Protein AF-A0A0Q2UUQ4-F1 (afdb_monomer_lite)

Secondary structure (DSSP, 8-state):
------------TTS---HHHHHHTT--HHHHHHHHHHHHHHHHHHHHHHH-EEEEEETTEEEEEE--TT------HHHHHHHHHHHHHHHHHH-EE-HHHHHHHHT--HHHHHHHHHHHHHTTSBPPP-TTS-EEBS--------

Radius of gyration: 24.23 Å; chains: 1; bounding box: 50×45×71 Å

Foldseek 3Di:
DDDDDPDPDPDPPPDDCPPVNCVVVVHDLVCVQVVCCVVCVVVQVVCCQPPVWHWDGDRVDIDIDNPPVPPPPVPPVVVLVVLLVVLLVCCQVVQFLDLVVSCVVVVDDSVSSVVSSVVCVVVVQWDDQDPVRGITGPDHPDPPDD

Sequence (146 aa):
MKIVALTSGRADTDGALDEQKLNALGVNALNLVGSLTAALGPVAVLLKDQHGLGVMVNAGEASIVGFSADEVTEEPQEDREALYQRAVGLLVTTGKASTSHLQNKLMIRYNLAARLIERAEDDGIVSRPNGVGRRDVILRSQPVKS

Structure (mmCIF, N/CA/C/O backbone):
data_AF-A0A0Q2UUQ4-F1
#
_entry.id   AF-A0A0Q2UUQ4-F1
#
loop_
_atom_site.group_PDB
_atom_site.id
_atom_site.type_symbol
_atom_site.label_atom_id
_atom_site.label_alt_id
_atom_site.label_comp_id
_atom_site.label_asym_id
_atom_site.label_entity_id
_atom_site.label_seq_id
_atom_site.pdbx_PDB_ins_code
_atom_site.Cartn_x
_atom_site.Cartn_y
_atom_site.Cartn_z
_atom_site.occupancy
_atom_site.B_iso_or_equiv
_atom_site.auth_seq_id
_atom_site.auth_comp_id
_atom_site.auth_asym_id
_atom_site.auth_atom_id
_atom_site.pdbx_PDB_model_num
ATOM 1 N N . MET A 1 1 ? 22.372 25.782 -10.335 1.00 33.72 1 MET A N 1
ATOM 2 C CA . MET A 1 1 ? 21.950 24.442 -10.795 1.00 33.72 1 MET A CA 1
ATOM 3 C C . MET A 1 1 ? 21.184 24.645 -12.097 1.00 33.72 1 MET A C 1
ATOM 5 O O . MET A 1 1 ? 20.131 25.265 -12.065 1.00 33.72 1 MET A O 1
ATOM 9 N N . LYS A 1 2 ? 21.773 24.306 -13.253 1.00 22.05 2 LYS A N 1
ATOM 10 C CA . LYS A 1 2 ? 21.115 24.484 -14.560 1.00 22.05 2 LYS A CA 1
ATOM 11 C C . LYS A 1 2 ? 20.087 23.364 -14.718 1.00 22.05 2 LYS A C 1
ATOM 13 O O . LYS A 1 2 ? 20.473 22.214 -14.886 1.00 22.05 2 LYS A O 1
ATOM 18 N N . ILE A 1 3 ? 18.804 23.697 -14.623 1.00 23.03 3 ILE A N 1
ATOM 19 C CA . ILE A 1 3 ? 17.724 22.794 -15.025 1.00 23.03 3 ILE A CA 1
ATOM 20 C C . ILE A 1 3 ? 17.636 22.908 -16.547 1.00 23.03 3 ILE A C 1
ATOM 22 O O . ILE A 1 3 ? 17.263 23.956 -17.069 1.00 23.03 3 ILE A O 1
ATOM 26 N N . VAL A 1 4 ? 18.056 21.864 -17.259 1.00 26.22 4 VAL A N 1
ATOM 27 C CA . VAL A 1 4 ? 17.826 21.748 -18.702 1.00 26.22 4 VAL A CA 1
ATOM 28 C C . VAL A 1 4 ? 16.425 21.172 -18.866 1.00 26.22 4 VAL A C 1
ATOM 30 O O . VAL A 1 4 ? 16.196 20.001 -18.576 1.00 26.22 4 VAL A O 1
ATOM 33 N N . ALA A 1 5 ? 15.474 22.012 -19.262 1.00 26.12 5 ALA A N 1
ATOM 34 C CA . ALA A 1 5 ? 14.136 21.564 -19.613 1.00 26.12 5 ALA A CA 1
ATOM 35 C C . ALA A 1 5 ? 14.182 20.892 -20.994 1.00 26.12 5 ALA A C 1
ATOM 37 O O . ALA A 1 5 ? 14.408 21.560 -22.001 1.00 26.12 5 ALA A O 1
ATOM 38 N N . LEU A 1 6 ? 13.960 19.577 -21.049 1.00 32.69 6 LEU A N 1
ATOM 39 C CA . LEU A 1 6 ? 13.610 18.877 -22.287 1.00 32.69 6 LEU A CA 1
ATOM 40 C C . LEU A 1 6 ? 12.117 19.119 -22.531 1.00 32.69 6 LEU A C 1
ATOM 42 O O . LEU A 1 6 ? 11.269 18.327 -22.133 1.00 32.69 6 LEU A O 1
ATOM 46 N N . THR A 1 7 ? 11.785 20.282 -23.087 1.00 36.31 7 THR A N 1
ATOM 47 C CA . THR A 1 7 ? 10.420 20.571 -23.530 1.00 36.31 7 THR A CA 1
ATOM 48 C C . THR A 1 7 ? 10.207 19.918 -24.892 1.00 36.31 7 THR A C 1
ATOM 50 O O . THR A 1 7 ? 10.996 20.137 -25.811 1.00 36.31 7 THR A O 1
AT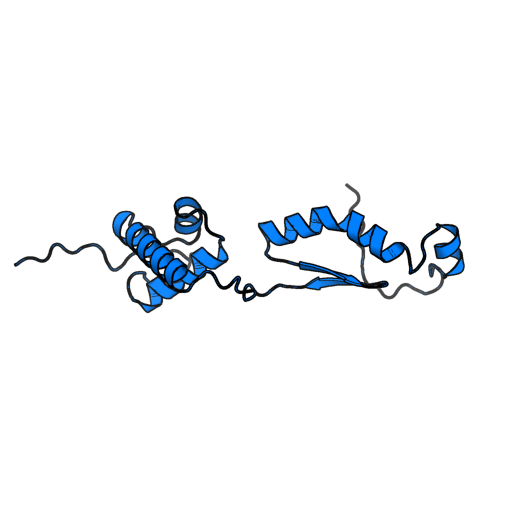OM 53 N N . SER A 1 8 ? 9.137 19.132 -25.050 1.00 38.84 8 SER A N 1
ATOM 54 C CA . SER A 1 8 ? 8.586 18.771 -26.361 1.00 38.84 8 SER A CA 1
ATOM 55 C C . SER A 1 8 ? 7.918 20.011 -26.976 1.00 38.84 8 SER A C 1
ATOM 57 O O . SER A 1 8 ? 6.711 20.056 -27.206 1.00 38.84 8 SER A O 1
ATOM 59 N N . GLY A 1 9 ? 8.694 21.078 -27.142 1.00 31.86 9 GLY A N 1
ATOM 60 C CA . GLY A 1 9 ? 8.300 22.271 -27.863 1.00 31.86 9 GLY A CA 1
ATOM 61 C C . GLY A 1 9 ? 8.623 22.046 -29.328 1.00 31.86 9 GLY A C 1
ATOM 62 O O . GLY A 1 9 ? 9.743 21.660 -29.653 1.00 31.86 9 GLY A O 1
ATOM 63 N N . ARG A 1 10 ? 7.638 22.266 -30.199 1.00 44.03 10 ARG A N 1
ATOM 64 C CA . ARG A 1 10 ? 7.802 22.392 -31.649 1.00 44.03 10 ARG A CA 1
ATOM 65 C C . ARG A 1 10 ? 8.960 23.364 -31.907 1.00 44.03 10 ARG A C 1
ATOM 67 O O . ARG A 1 10 ? 8.778 24.569 -31.787 1.00 44.03 10 ARG A O 1
ATOM 74 N N . ALA A 1 11 ? 10.155 22.826 -32.135 1.00 43.62 11 ALA A N 1
ATOM 75 C CA . ALA A 1 11 ? 11.339 23.618 -32.400 1.00 43.62 11 ALA A CA 1
ATOM 76 C C . ALA A 1 11 ? 11.176 24.238 -33.785 1.00 43.62 11 ALA A C 1
ATOM 78 O O . ALA A 1 11 ? 10.900 23.523 -34.751 1.00 43.62 11 ALA A O 1
ATOM 79 N N . ASP A 1 12 ? 11.332 25.555 -33.866 1.00 44.69 12 ASP A N 1
ATOM 80 C CA . ASP A 1 12 ? 11.589 26.245 -35.121 1.00 44.69 12 ASP A CA 1
ATOM 81 C C . ASP A 1 12 ? 12.717 25.501 -35.861 1.00 44.69 12 ASP A C 1
ATOM 83 O O . ASP A 1 12 ? 13.807 25.269 -35.329 1.00 44.69 12 ASP A O 1
ATOM 87 N N . THR A 1 13 ? 12.407 25.015 -37.060 1.00 45.62 13 THR A N 1
ATOM 88 C CA . THR A 1 13 ? 13.145 23.972 -37.787 1.00 45.62 13 THR A CA 1
ATOM 89 C C . THR A 1 13 ? 14.409 24.469 -38.495 1.00 45.62 13 THR A C 1
ATOM 91 O O . THR A 1 13 ? 14.696 24.014 -39.593 1.00 45.62 13 THR A O 1
ATOM 94 N N . ASP A 1 14 ? 15.189 25.361 -37.885 1.00 45.91 14 ASP A N 1
ATOM 95 C CA . ASP A 1 14 ? 16.493 25.784 -38.439 1.00 45.91 14 ASP A CA 1
ATOM 96 C C . ASP A 1 14 ? 17.690 25.101 -37.753 1.00 45.91 14 ASP A C 1
ATOM 98 O O . ASP A 1 14 ? 18.827 25.182 -38.214 1.00 45.91 14 ASP A O 1
ATOM 102 N N . GLY A 1 15 ? 17.440 24.370 -36.663 1.00 49.38 15 GLY A N 1
ATOM 103 C CA . GLY A 1 15 ? 18.456 23.659 -35.882 1.00 49.38 15 GLY A CA 1
ATOM 104 C C . GLY A 1 15 ? 18.203 22.161 -35.743 1.00 49.38 15 GLY A C 1
ATOM 105 O O . GLY A 1 15 ? 18.665 21.569 -34.769 1.00 49.38 15 GLY A O 1
ATOM 106 N N . ALA A 1 16 ? 17.443 21.549 -36.657 1.00 53.44 16 ALA A N 1
ATOM 107 C CA . ALA A 1 16 ? 17.187 20.116 -36.609 1.00 53.44 16 ALA A CA 1
ATOM 108 C C . ALA A 1 16 ? 18.521 19.343 -36.587 1.00 53.44 16 ALA A C 1
ATOM 110 O O . ALA A 1 16 ? 19.456 19.611 -37.354 1.00 53.44 16 ALA A O 1
ATOM 111 N N . LEU A 1 17 ? 18.637 18.409 -35.643 1.00 60.97 17 LEU A N 1
ATOM 112 C CA . LEU A 1 17 ? 19.684 17.396 -35.651 1.00 60.97 17 LEU A CA 1
ATOM 113 C C . LEU A 1 17 ? 19.383 16.464 -36.825 1.00 60.97 17 LEU A C 1
ATOM 115 O O . LEU A 1 17 ? 18.705 15.454 -36.669 1.00 60.97 17 LEU A O 1
ATOM 119 N N . ASP A 1 18 ? 19.834 16.856 -38.013 1.00 67.94 18 ASP A N 1
ATOM 120 C CA . ASP A 1 18 ? 19.689 16.042 -39.214 1.00 67.94 18 ASP A CA 1
ATOM 121 C C . ASP A 1 18 ? 20.447 14.721 -39.031 1.00 67.94 18 ASP A C 1
ATOM 123 O O . ASP A 1 18 ? 21.470 14.669 -38.337 1.00 67.94 18 ASP A O 1
ATOM 127 N N . GLU A 1 19 ? 19.991 13.655 -39.690 1.00 64.19 19 GLU A N 1
ATOM 128 C CA . GLU A 1 19 ? 20.588 12.315 -39.583 1.00 64.19 19 GLU A CA 1
ATOM 129 C C . GLU A 1 19 ? 22.105 12.316 -39.820 1.00 64.19 19 GLU A C 1
ATOM 131 O O . GLU A 1 19 ? 22.840 11.566 -39.185 1.00 64.19 19 GLU A O 1
ATOM 136 N N . GLN A 1 20 ? 22.607 13.209 -40.678 1.00 66.31 20 GLN A N 1
ATOM 137 C CA . GLN A 1 20 ? 24.042 13.375 -40.922 1.00 66.31 20 GLN A CA 1
ATOM 138 C C . GLN A 1 20 ? 24.810 13.882 -39.691 1.00 66.31 20 GLN A C 1
ATOM 140 O O . GLN A 1 20 ? 25.913 13.406 -39.422 1.00 66.31 20 GLN A O 1
ATOM 145 N N . LYS A 1 21 ? 24.234 14.811 -38.918 1.00 68.62 21 LYS A N 1
ATOM 146 C CA . LYS A 1 21 ? 24.837 15.337 -37.681 1.00 68.62 21 LYS A CA 1
ATOM 147 C C . LYS A 1 21 ? 24.794 14.291 -36.566 1.00 68.62 21 LYS A C 1
ATOM 149 O O . LYS A 1 21 ? 25.759 14.156 -35.820 1.00 68.62 21 LYS A O 1
ATOM 154 N N . LEU A 1 22 ? 23.706 13.524 -36.487 1.00 66.31 22 LEU A N 1
ATOM 155 C CA . LEU A 1 22 ? 23.563 12.415 -35.537 1.00 66.31 22 LEU A CA 1
ATOM 156 C C . LEU A 1 22 ? 24.569 11.296 -35.832 1.00 66.31 22 LEU A C 1
ATOM 158 O O . LEU A 1 22 ? 25.308 10.880 -34.939 1.00 66.31 22 LEU A O 1
ATOM 162 N N . ASN A 1 23 ? 24.702 10.912 -37.103 1.00 68.31 23 ASN A N 1
ATOM 163 C CA . ASN A 1 23 ? 25.688 9.928 -37.541 1.00 68.31 23 ASN A CA 1
ATOM 164 C C . ASN A 1 23 ? 27.132 10.394 -37.282 1.00 68.31 23 ASN A C 1
ATOM 166 O O . ASN A 1 23 ? 27.968 9.581 -36.895 1.00 68.31 23 ASN A O 1
ATOM 170 N N . ALA A 1 24 ? 27.428 11.693 -37.427 1.00 72.69 24 ALA A N 1
ATOM 171 C CA . ALA A 1 24 ? 28.743 12.261 -37.109 1.00 72.69 24 ALA A CA 1
ATOM 172 C C . ALA A 1 24 ? 29.079 12.218 -35.605 1.00 72.69 24 ALA A C 1
ATOM 174 O O . ALA A 1 24 ? 30.245 12.087 -35.239 1.00 72.69 24 ALA A O 1
ATOM 175 N N . LEU A 1 25 ? 28.068 12.273 -34.734 1.00 70.12 25 LEU A N 1
ATOM 176 C CA . LEU A 1 25 ? 28.210 12.059 -33.288 1.00 70.12 25 LEU A CA 1
ATOM 177 C C . LEU A 1 25 ? 28.272 10.569 -32.916 1.00 70.12 25 LEU A C 1
ATOM 179 O O . LEU A 1 25 ? 28.317 10.226 -31.735 1.00 70.12 25 LEU A O 1
ATOM 183 N N . GLY A 1 26 ? 28.255 9.678 -33.912 1.00 70.81 26 GLY A N 1
ATOM 184 C CA . GLY A 1 26 ? 28.194 8.240 -33.709 1.00 70.81 26 GLY A CA 1
ATOM 185 C C . GLY A 1 26 ? 26.866 7.786 -33.116 1.00 70.81 26 GLY A C 1
ATOM 186 O O . GLY A 1 26 ? 26.815 6.693 -32.573 1.00 70.81 26 GLY A O 1
ATOM 187 N N . VAL A 1 27 ? 25.808 8.595 -33.193 1.00 70.19 27 VAL A N 1
ATOM 188 C CA . VAL A 1 27 ? 24.468 8.257 -32.709 1.00 70.19 27 VAL A CA 1
ATOM 189 C C . VAL A 1 27 ? 23.631 7.822 -33.904 1.00 70.19 27 VAL A C 1
ATOM 191 O O . VAL A 1 27 ? 23.316 8.622 -34.779 1.00 70.19 27 VAL A O 1
ATOM 194 N N . ASN A 1 28 ? 23.263 6.548 -33.946 1.00 71.38 28 ASN A N 1
ATOM 195 C CA . ASN A 1 28 ? 22.401 5.983 -34.975 1.00 71.38 28 ASN A CA 1
ATOM 196 C C . ASN A 1 28 ? 21.256 5.193 -34.333 1.00 71.38 28 ASN A C 1
ATOM 198 O O . ASN A 1 28 ? 21.294 4.857 -33.149 1.00 71.38 28 ASN A O 1
ATOM 202 N N . ALA A 1 29 ? 20.224 4.874 -35.1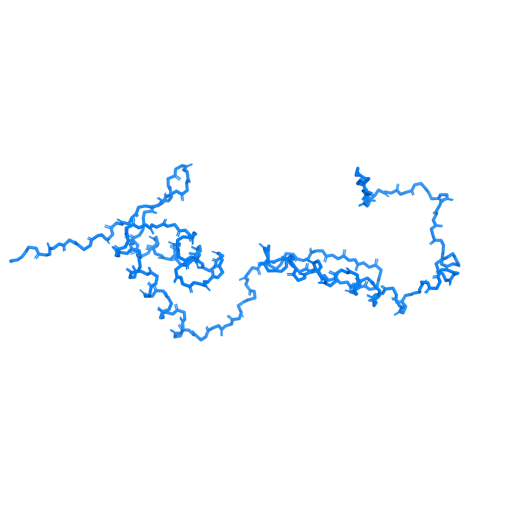14 1.00 62.50 29 ALA A N 1
ATOM 203 C CA . ALA A 1 29 ? 19.068 4.132 -34.609 1.00 62.50 29 ALA A CA 1
ATOM 204 C C . ALA A 1 29 ? 19.454 2.794 -33.938 1.00 62.50 29 ALA A C 1
ATOM 206 O O . ALA A 1 29 ? 18.780 2.370 -33.001 1.00 62.50 29 ALA A O 1
ATOM 207 N N . LEU A 1 30 ? 20.563 2.166 -34.363 1.00 65.62 30 LEU A N 1
ATOM 208 C CA . LEU A 1 30 ? 21.070 0.917 -33.787 1.00 65.62 30 LEU A CA 1
ATOM 209 C C . LEU A 1 30 ? 21.620 1.074 -32.361 1.00 65.62 30 LEU A C 1
ATOM 211 O O . LEU A 1 30 ? 21.451 0.166 -31.551 1.00 65.62 30 LEU A O 1
ATOM 215 N N . ASN A 1 31 ? 22.295 2.180 -32.039 1.00 73.19 31 ASN A N 1
ATOM 216 C CA . ASN A 1 31 ? 22.976 2.348 -30.749 1.00 73.19 31 ASN A CA 1
ATOM 217 C C . ASN A 1 31 ? 22.300 3.354 -29.806 1.00 73.19 31 ASN A C 1
ATOM 219 O O . ASN A 1 31 ? 22.576 3.352 -28.602 1.00 73.19 31 ASN A O 1
ATOM 223 N N . LEU A 1 32 ? 21.382 4.170 -30.326 1.00 72.31 32 LEU A N 1
ATOM 224 C CA . LEU A 1 32 ? 20.645 5.169 -29.564 1.00 72.31 32 LEU A CA 1
ATOM 225 C C . LEU A 1 32 ? 19.770 4.514 -28.491 1.00 72.31 32 LEU A C 1
ATOM 227 O O . LEU A 1 32 ? 19.810 4.930 -27.335 1.00 72.31 32 LEU A O 1
ATOM 231 N N . VAL A 1 33 ? 19.052 3.439 -28.838 1.00 68.50 33 VAL A N 1
ATOM 232 C CA . VAL A 1 33 ? 18.209 2.689 -27.889 1.00 68.50 33 VAL A CA 1
ATOM 233 C C . VAL A 1 33 ? 19.044 2.109 -26.751 1.00 68.50 33 VAL A C 1
ATOM 235 O O . VAL A 1 33 ? 18.682 2.263 -25.587 1.00 68.50 33 VAL A O 1
ATOM 238 N N . GLY A 1 34 ? 20.191 1.498 -27.064 1.00 71.88 34 GLY A N 1
ATOM 239 C CA . GLY A 1 34 ? 21.096 0.947 -26.053 1.00 71.88 34 GLY A CA 1
ATOM 240 C C . GLY A 1 34 ? 21.658 2.024 -25.124 1.00 71.88 34 GLY A C 1
ATOM 241 O O . GLY A 1 34 ? 21.674 1.847 -23.908 1.00 71.88 34 GLY A O 1
ATOM 242 N N . SER A 1 35 ? 22.042 3.171 -25.686 1.00 77.56 35 SER A N 1
ATOM 243 C CA . SER A 1 35 ? 22.606 4.298 -24.935 1.00 77.56 35 SER A CA 1
ATOM 244 C C . SER A 1 35 ? 21.571 4.953 -24.016 1.00 77.56 35 SER A C 1
ATOM 246 O O . SER A 1 35 ? 21.854 5.204 -22.846 1.00 77.56 35 SER A O 1
ATOM 248 N N . LEU A 1 36 ? 20.348 5.170 -24.511 1.00 74.00 36 LEU A N 1
ATOM 249 C CA . LEU A 1 36 ? 19.220 5.667 -23.717 1.00 74.00 36 LEU A CA 1
ATOM 250 C C . LEU A 1 36 ? 18.822 4.678 -22.622 1.00 74.00 36 LEU A C 1
ATOM 252 O O . LEU A 1 36 ? 18.624 5.086 -21.483 1.00 74.00 36 LEU A O 1
ATOM 256 N N . THR A 1 37 ? 18.754 3.384 -22.938 1.00 73.69 37 THR A N 1
ATOM 257 C CA . THR A 1 37 ? 18.429 2.336 -21.958 1.00 73.69 37 THR A CA 1
ATOM 258 C C . THR A 1 37 ? 19.480 2.278 -20.849 1.00 73.69 37 THR A C 1
ATOM 260 O O . THR A 1 37 ? 19.128 2.226 -19.674 1.00 73.69 37 THR A O 1
ATOM 263 N N . ALA A 1 38 ? 20.768 2.356 -21.194 1.00 77.94 38 ALA A N 1
ATOM 264 C CA . ALA A 1 38 ? 21.854 2.375 -20.216 1.00 77.94 38 ALA A CA 1
ATOM 265 C C . ALA A 1 38 ? 21.840 3.645 -19.346 1.00 77.94 38 ALA A C 1
ATOM 267 O O . ALA A 1 38 ? 22.040 3.561 -18.135 1.00 77.94 38 ALA A O 1
ATOM 268 N N . ALA A 1 39 ? 21.567 4.811 -19.940 1.00 80.25 39 ALA A N 1
ATOM 269 C CA . ALA A 1 39 ? 21.511 6.083 -19.221 1.00 80.25 39 ALA A CA 1
ATOM 270 C C . ALA A 1 39 ? 20.282 6.193 -18.301 1.00 80.25 39 ALA A C 1
ATOM 272 O O . ALA A 1 39 ? 20.380 6.712 -17.190 1.00 80.25 39 ALA A O 1
ATOM 273 N N . LEU A 1 40 ? 19.127 5.700 -18.755 1.00 79.25 40 LEU A N 1
ATOM 274 C CA . LEU A 1 40 ? 17.866 5.771 -18.017 1.00 79.25 40 LEU A CA 1
ATOM 275 C C . LEU A 1 40 ? 17.663 4.593 -17.062 1.00 79.25 40 LEU A C 1
ATOM 277 O O . LEU A 1 40 ? 16.854 4.717 -16.150 1.00 79.25 40 LEU A O 1
ATOM 281 N N . GLY A 1 41 ? 18.395 3.487 -17.209 1.00 77.38 41 GLY A N 1
ATOM 282 C CA . GLY A 1 41 ? 18.260 2.285 -16.378 1.00 77.38 41 GLY A CA 1
ATOM 283 C C . GLY A 1 41 ? 18.263 2.554 -14.865 1.00 77.38 41 GLY A C 1
ATOM 284 O O . GLY A 1 41 ? 17.309 2.164 -14.192 1.00 77.38 41 GLY A O 1
ATOM 285 N N . PRO A 1 42 ? 19.258 3.273 -14.306 1.00 80.69 42 PRO A N 1
ATOM 286 C CA . PRO A 1 42 ? 19.282 3.592 -12.875 1.00 80.69 42 PRO A CA 1
ATOM 287 C C . PRO A 1 42 ? 18.073 4.421 -12.418 1.00 80.69 42 PRO A C 1
ATOM 289 O O . PRO A 1 42 ? 17.537 4.207 -11.332 1.00 80.69 42 PRO A O 1
ATOM 292 N N . VAL A 1 43 ? 17.614 5.348 -13.264 1.00 77.94 43 VAL A N 1
ATOM 293 C CA . VAL A 1 43 ? 16.436 6.184 -12.994 1.00 77.94 43 VAL A CA 1
ATOM 294 C C . VAL A 1 43 ? 15.157 5.352 -13.085 1.00 77.94 43 VAL A C 1
ATOM 296 O O . VAL A 1 43 ? 14.272 5.507 -12.252 1.00 77.94 43 VAL A O 1
ATOM 299 N N . ALA A 1 44 ? 15.073 4.425 -14.038 1.00 71.88 44 ALA A N 1
ATOM 300 C CA . ALA A 1 44 ? 13.946 3.517 -14.204 1.00 71.88 44 ALA A CA 1
ATOM 301 C C . ALA A 1 44 ? 13.774 2.587 -12.993 1.00 71.88 44 ALA A C 1
ATOM 303 O O . ALA A 1 44 ? 12.649 2.371 -12.553 1.00 71.88 44 ALA A O 1
ATOM 304 N N . VAL A 1 45 ? 14.873 2.093 -12.410 1.00 70.88 45 VAL A N 1
ATOM 305 C CA . VAL A 1 45 ? 14.835 1.306 -11.163 1.00 70.88 45 VAL A CA 1
ATOM 306 C C . VAL A 1 45 ? 14.293 2.147 -10.007 1.00 70.88 45 VAL A C 1
ATOM 308 O O . VAL A 1 45 ? 13.371 1.721 -9.317 1.00 70.88 45 VAL A O 1
ATOM 311 N N . LEU A 1 46 ? 14.789 3.375 -9.841 1.00 73.38 46 LEU A N 1
ATOM 312 C CA . LEU A 1 46 ? 14.317 4.273 -8.786 1.00 73.38 46 LEU A CA 1
ATOM 313 C C . LEU A 1 46 ? 12.825 4.614 -8.937 1.00 73.38 46 LEU A C 1
ATOM 315 O O . LEU A 1 46 ? 12.075 4.597 -7.962 1.00 73.38 46 LEU A O 1
ATOM 319 N N . LEU A 1 47 ? 12.392 4.899 -10.167 1.00 71.56 47 LEU A N 1
ATOM 320 C CA . LEU A 1 47 ? 10.998 5.188 -10.497 1.00 71.56 47 LEU A CA 1
ATOM 321 C C . LEU A 1 47 ? 10.089 3.977 -10.254 1.00 71.56 47 LEU A C 1
ATOM 323 O O . LEU A 1 47 ? 8.980 4.142 -9.742 1.00 71.56 47 LEU A O 1
ATOM 327 N N . LYS A 1 48 ? 10.565 2.764 -10.543 1.00 67.50 48 LYS A N 1
ATOM 328 C CA . LYS A 1 48 ? 9.846 1.524 -10.246 1.00 67.50 48 LYS A CA 1
ATOM 329 C C . LYS A 1 48 ? 9.697 1.311 -8.739 1.00 67.50 48 LYS A C 1
ATOM 331 O O . LYS A 1 48 ? 8.587 1.065 -8.271 1.00 67.50 48 LYS A O 1
ATOM 336 N N . ASP A 1 49 ? 10.781 1.453 -7.983 1.00 64.44 49 ASP A N 1
ATOM 337 C CA . ASP A 1 49 ? 10.806 1.124 -6.555 1.00 64.44 49 ASP A CA 1
ATOM 338 C C . ASP A 1 49 ? 10.060 2.153 -5.695 1.00 64.44 49 ASP A C 1
ATOM 340 O O . ASP A 1 49 ? 9.354 1.784 -4.754 1.00 64.44 49 ASP A O 1
ATOM 344 N N . GLN A 1 50 ? 10.191 3.444 -6.013 1.00 67.88 50 GLN A N 1
ATOM 345 C CA . GLN A 1 50 ? 9.602 4.523 -5.209 1.00 67.88 50 GLN A CA 1
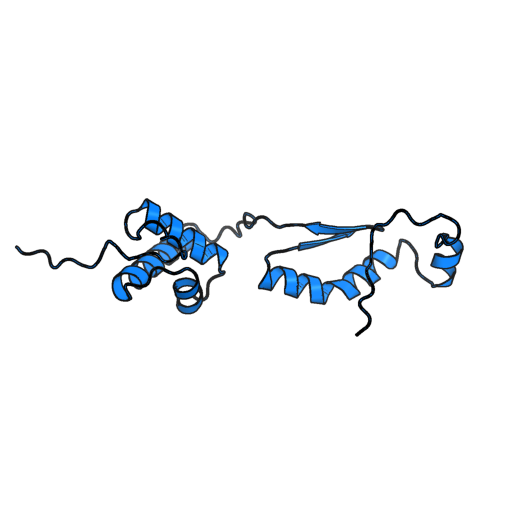ATOM 346 C C . GLN A 1 50 ? 8.218 4.957 -5.690 1.00 67.88 50 GLN A C 1
ATOM 348 O O . GLN A 1 50 ? 7.410 5.424 -4.885 1.00 67.88 50 GLN A O 1
ATOM 353 N N . HIS A 1 51 ? 7.940 4.813 -6.988 1.00 65.56 51 HIS A N 1
ATOM 354 C CA . HIS A 1 51 ? 6.744 5.382 -7.611 1.00 65.56 51 HIS A CA 1
ATOM 355 C C . HIS A 1 51 ? 5.917 4.370 -8.412 1.00 65.56 51 HIS A C 1
ATOM 357 O O . HIS A 1 51 ? 4.821 4.714 -8.846 1.00 65.56 51 HIS A O 1
ATOM 363 N N . GLY A 1 52 ? 6.392 3.131 -8.594 1.00 64.25 52 GLY A N 1
ATOM 364 C CA . GLY A 1 52 ? 5.697 2.122 -9.398 1.00 64.25 52 GLY A CA 1
ATOM 365 C C . GLY A 1 52 ? 5.619 2.475 -10.885 1.00 64.25 52 GLY A C 1
ATOM 366 O O . GLY A 1 52 ? 4.726 2.000 -11.577 1.00 64.25 52 GLY A O 1
ATOM 367 N N . LEU A 1 53 ? 6.515 3.332 -11.379 1.00 71.94 53 LEU A N 1
ATOM 368 C CA . LEU A 1 53 ? 6.515 3.792 -12.766 1.00 71.94 53 LEU A CA 1
ATOM 369 C C . LEU A 1 53 ? 7.537 3.018 -13.599 1.00 71.94 53 LEU A C 1
ATOM 371 O O . LEU A 1 53 ? 8.662 2.773 -13.165 1.00 71.94 53 LEU A O 1
ATOM 375 N N . GLY A 1 54 ? 7.136 2.658 -14.814 1.00 72.25 54 GLY A N 1
ATOM 376 C CA . GLY A 1 54 ? 7.979 2.032 -15.820 1.00 72.25 54 GLY A CA 1
ATOM 377 C C . GLY A 1 54 ? 8.547 3.045 -16.794 1.00 72.25 54 GLY A C 1
ATOM 378 O O . GLY A 1 54 ? 7.890 4.026 -17.133 1.00 72.25 54 GLY A O 1
ATOM 379 N N . VAL A 1 55 ? 9.743 2.774 -17.308 1.00 73.19 55 VAL A N 1
ATOM 380 C CA . VAL A 1 55 ? 10.300 3.511 -18.445 1.00 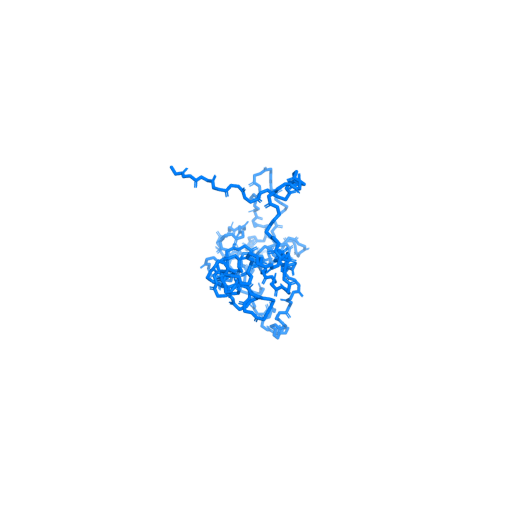73.19 55 VAL A CA 1
ATOM 381 C C . VAL A 1 55 ? 10.463 2.530 -19.593 1.00 73.19 55 VAL A C 1
ATOM 383 O O . VAL A 1 55 ? 11.190 1.547 -19.465 1.00 73.19 55 VAL A O 1
ATOM 386 N N . MET A 1 56 ? 9.787 2.797 -20.708 1.00 69.06 56 MET A N 1
ATOM 387 C CA . MET A 1 56 ? 10.005 2.075 -21.958 1.00 69.06 56 MET A CA 1
ATOM 388 C C . MET A 1 56 ? 10.795 2.956 -22.914 1.00 69.06 56 MET A C 1
ATOM 390 O O . MET A 1 56 ? 10.468 4.128 -23.096 1.00 69.06 56 MET A O 1
ATOM 394 N N . VAL A 1 57 ? 11.812 2.374 -23.542 1.00 71.19 57 VAL A N 1
ATOM 395 C CA . VAL A 1 57 ? 12.620 3.030 -24.569 1.00 71.19 57 VAL A CA 1
ATOM 396 C C . VAL A 1 57 ? 12.472 2.228 -25.855 1.00 71.19 57 VAL A C 1
ATOM 398 O O . VAL A 1 57 ? 12.889 1.075 -25.924 1.00 71.19 57 VAL A O 1
ATOM 401 N N . ASN A 1 58 ? 11.867 2.842 -26.864 1.00 65.44 58 ASN A N 1
ATOM 402 C CA . ASN A 1 58 ? 11.770 2.330 -28.226 1.00 65.44 58 ASN A CA 1
ATOM 403 C C . ASN A 1 58 ? 12.682 3.148 -29.150 1.00 65.44 58 ASN A C 1
ATOM 405 O O . ASN A 1 58 ? 13.265 4.153 -28.737 1.00 65.44 58 ASN A O 1
ATOM 409 N N . ALA A 1 59 ? 12.832 2.712 -30.403 1.00 68.88 59 ALA A N 1
ATOM 410 C CA . ALA A 1 59 ? 13.647 3.402 -31.401 1.00 68.88 59 ALA A CA 1
ATOM 411 C C . ALA A 1 59 ? 13.201 4.866 -31.580 1.00 68.88 59 ALA A C 1
ATOM 413 O O . ALA A 1 59 ? 12.252 5.151 -32.302 1.00 68.88 59 ALA A O 1
ATOM 414 N N . GLY A 1 60 ? 13.904 5.783 -30.905 1.00 60.19 60 GLY A N 1
ATOM 415 C CA . GLY A 1 60 ? 13.667 7.228 -30.967 1.00 60.19 60 GLY A CA 1
ATOM 416 C C . GLY A 1 60 ? 12.650 7.789 -29.967 1.00 60.19 60 GLY A C 1
ATOM 417 O O . GLY A 1 60 ? 12.442 8.998 -29.968 1.00 60.19 60 GLY A O 1
ATOM 418 N N . GLU A 1 61 ? 12.053 6.972 -29.094 1.00 56.91 61 GLU A N 1
ATOM 419 C CA . GLU A 1 61 ? 11.027 7.433 -28.150 1.00 56.91 61 GLU A CA 1
ATOM 420 C C . GLU A 1 61 ? 11.211 6.803 -26.765 1.00 56.91 61 GLU A C 1
ATOM 422 O O . GLU A 1 61 ? 11.359 5.589 -26.635 1.00 56.91 61 GLU A O 1
ATOM 427 N N . ALA A 1 62 ? 11.184 7.630 -25.718 1.00 64.94 62 ALA A N 1
ATOM 428 C CA . ALA A 1 62 ? 11.127 7.177 -24.333 1.00 64.94 62 ALA A CA 1
ATOM 429 C C . ALA A 1 62 ? 9.797 7.622 -23.723 1.00 64.94 62 ALA A C 1
ATOM 431 O O . ALA A 1 62 ? 9.495 8.815 -23.705 1.00 64.94 62 ALA A O 1
ATOM 432 N N . SER A 1 63 ? 9.018 6.670 -23.216 1.00 65.06 63 SER A N 1
ATOM 433 C CA . SER A 1 63 ? 7.729 6.940 -22.584 1.00 65.06 63 SER A CA 1
ATOM 434 C C . SER A 1 63 ? 7.716 6.422 -21.151 1.00 65.06 63 SER A C 1
ATOM 436 O O . SER A 1 63 ? 8.226 5.335 -20.855 1.00 65.06 63 SER A O 1
ATOM 438 N N . ILE A 1 64 ? 7.139 7.224 -20.254 1.00 66.31 64 ILE A N 1
ATOM 439 C CA . ILE A 1 64 ? 6.862 6.808 -18.882 1.00 66.31 64 ILE A CA 1
ATOM 440 C C . ILE A 1 64 ? 5.530 6.078 -18.910 1.00 66.31 64 ILE A C 1
ATOM 442 O O . ILE A 1 64 ? 4.477 6.675 -19.133 1.00 66.31 64 ILE A O 1
ATOM 446 N N . VAL A 1 65 ? 5.586 4.778 -18.664 1.00 64.94 65 VAL A N 1
ATOM 447 C CA . VAL A 1 65 ? 4.390 3.965 -18.523 1.00 64.94 65 VAL A CA 1
ATOM 448 C C . VAL A 1 65 ? 4.023 3.968 -17.052 1.00 64.94 65 VAL A C 1
ATOM 450 O O . VAL A 1 65 ? 4.781 3.508 -16.196 1.00 64.94 65 VAL A O 1
ATOM 453 N N . GLY A 1 66 ? 2.844 4.499 -16.746 1.00 57.09 66 GLY A N 1
ATOM 454 C CA . GLY A 1 66 ? 2.211 4.212 -15.474 1.00 57.09 66 GLY A CA 1
ATOM 455 C C . GLY A 1 66 ? 1.858 2.735 -15.462 1.00 57.09 66 GLY A C 1
ATOM 456 O O . GLY A 1 66 ? 0.869 2.345 -16.075 1.00 57.09 66 GLY A O 1
ATOM 457 N N . PHE A 1 67 ? 2.656 1.911 -14.785 1.00 53.03 67 PHE A N 1
ATOM 458 C CA . PHE A 1 67 ? 2.158 0.607 -14.385 1.00 53.03 67 PHE A CA 1
ATOM 459 C C . PHE A 1 67 ? 1.100 0.884 -13.318 1.00 53.03 67 PHE A C 1
ATOM 461 O O . PHE A 1 67 ? 1.405 1.095 -12.143 1.00 53.03 67 PHE A O 1
ATOM 468 N N . SER A 1 68 ? -0.173 0.930 -13.721 1.00 48.22 68 SER A N 1
ATOM 469 C CA . SER A 1 68 ? -1.245 0.619 -12.783 1.00 48.22 68 SER A CA 1
ATOM 470 C C . SER A 1 68 ? -0.838 -0.689 -12.112 1.00 48.22 68 SER A C 1
ATOM 472 O O . SER A 1 68 ? -0.451 -1.633 -12.798 1.00 48.22 68 SER A O 1
ATOM 474 N N . ALA A 1 69 ? -0.840 -0.712 -10.781 1.00 51.41 69 ALA A N 1
ATOM 475 C CA . ALA A 1 69 ? -0.314 -1.790 -9.940 1.00 51.41 69 ALA A CA 1
ATOM 476 C C . ALA A 1 69 ? -1.122 -3.113 -10.020 1.00 51.41 69 ALA A C 1
ATOM 478 O O . ALA A 1 69 ? -1.258 -3.825 -9.024 1.00 51.41 69 ALA A O 1
ATOM 479 N N . ASP A 1 70 ? -1.668 -3.408 -11.199 1.00 49.38 70 ASP A N 1
ATOM 480 C CA . ASP A 1 70 ? -2.337 -4.637 -11.611 1.00 49.38 70 ASP A CA 1
ATOM 481 C C . ASP A 1 70 ? -1.459 -5.510 -12.519 1.00 49.38 70 ASP A C 1
ATOM 483 O O . ASP A 1 70 ? -1.932 -6.526 -13.017 1.00 49.38 70 ASP A O 1
ATOM 487 N N . GLU A 1 71 ? -0.148 -5.245 -12.621 1.00 51.00 71 GLU A N 1
ATOM 488 C CA . GLU A 1 71 ? 0.788 -6.378 -12.657 1.00 51.00 71 GLU A CA 1
ATOM 489 C C . GLU A 1 71 ? 0.724 -7.068 -11.288 1.00 51.00 71 GLU A C 1
ATOM 491 O O . GLU A 1 71 ? 1.534 -6.863 -10.377 1.00 51.00 71 GLU A O 1
ATOM 496 N N . VAL A 1 72 ? -0.336 -7.859 -11.135 1.00 48.09 72 VAL A N 1
ATOM 497 C CA . VAL A 1 72 ? -0.437 -8.933 -10.168 1.00 48.09 72 VAL A CA 1
ATOM 498 C C . VAL A 1 72 ? 0.714 -9.868 -10.521 1.00 48.09 72 VAL A C 1
ATOM 500 O O . VAL A 1 72 ? 0.618 -10.723 -11.393 1.00 48.09 72 VAL A O 1
ATOM 503 N N . THR A 1 73 ? 1.846 -9.713 -9.835 1.00 48.69 73 THR A N 1
ATOM 504 C CA . THR A 1 73 ? 2.527 -10.921 -9.384 1.00 48.69 73 THR A CA 1
ATOM 505 C C . THR A 1 73 ? 1.445 -11.648 -8.601 1.00 48.69 73 THR A C 1
ATOM 507 O O . THR A 1 73 ? 1.028 -11.158 -7.549 1.00 48.69 73 THR A O 1
ATOM 510 N N . GLU A 1 74 ? 0.849 -12.679 -9.200 1.00 45.69 74 GLU A N 1
ATOM 511 C CA . GLU A 1 74 ? -0.100 -13.551 -8.522 1.00 45.69 74 GLU A CA 1
ATOM 512 C C . GLU A 1 74 ? 0.676 -14.257 -7.408 1.00 45.69 74 GLU A C 1
ATOM 514 O O . GLU A 1 74 ? 1.145 -15.380 -7.550 1.00 45.69 74 GLU A O 1
ATOM 519 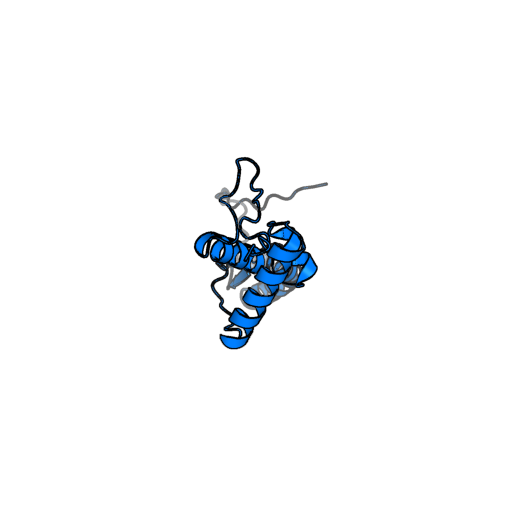N N . GLU A 1 75 ? 0.887 -13.542 -6.302 1.00 51.16 75 GLU A N 1
ATOM 520 C CA . GLU A 1 75 ? 1.162 -14.142 -5.008 1.00 51.16 75 GLU A CA 1
ATOM 521 C C . GLU A 1 75 ? 0.040 -15.168 -4.803 1.00 51.16 75 GLU A C 1
ATOM 523 O O . GLU A 1 75 ? -1.136 -14.788 -4.953 1.00 51.16 75 GLU A O 1
ATOM 528 N N . PRO A 1 76 ? 0.368 -16.445 -4.532 1.00 53.59 76 PRO A N 1
ATOM 529 C CA . PRO A 1 76 ? -0.616 -17.489 -4.301 1.00 53.59 76 PRO A CA 1
ATOM 530 C C . PRO A 1 76 ? -1.759 -16.963 -3.432 1.00 53.59 76 PRO A C 1
ATOM 532 O O . PRO A 1 76 ? -1.542 -16.257 -2.447 1.00 53.59 76 PRO A O 1
ATOM 535 N N . GLN A 1 77 ? -3.005 -17.265 -3.798 1.00 60.06 77 GLN A N 1
ATOM 536 C CA . GLN A 1 77 ? -4.180 -16.743 -3.088 1.00 60.06 77 GLN A CA 1
ATOM 537 C C . GLN A 1 77 ? -4.129 -17.031 -1.573 1.00 60.06 77 GLN A C 1
ATOM 539 O O . GLN A 1 77 ? -4.613 -16.233 -0.769 1.00 60.06 77 GLN A O 1
ATOM 544 N N . GLU A 1 78 ? -3.487 -18.136 -1.194 1.00 59.72 78 GLU A N 1
ATOM 545 C CA . GLU A 1 78 ? -3.219 -18.537 0.186 1.00 59.72 78 GLU A CA 1
ATOM 546 C C . GLU A 1 78 ? -2.281 -17.556 0.919 1.00 59.72 78 GLU A C 1
ATOM 548 O O . GLU A 1 78 ? -2.570 -17.151 2.047 1.00 59.72 78 GLU A O 1
ATOM 553 N N . ASP A 1 79 ? -1.244 -17.052 0.243 1.00 78.38 79 ASP A N 1
ATOM 554 C CA . ASP A 1 79 ? -0.326 -16.038 0.779 1.00 78.38 79 ASP A CA 1
ATOM 555 C C . ASP A 1 79 ? -1.025 -14.685 0.963 1.00 78.38 79 ASP A C 1
ATOM 557 O O . ASP A 1 79 ? -0.783 -13.968 1.941 1.00 78.38 79 ASP A O 1
ATOM 561 N N . ARG A 1 80 ? -1.967 -14.345 0.071 1.00 81.38 80 ARG A N 1
ATOM 562 C CA . ARG A 1 80 ? -2.759 -13.108 0.183 1.00 81.38 80 ARG A CA 1
ATOM 563 C C . ARG A 1 80 ? -3.706 -13.130 1.374 1.00 81.38 80 ARG A C 1
ATOM 565 O O . ARG A 1 80 ? -3.840 -12.114 2.060 1.00 81.38 80 ARG A O 1
ATOM 572 N N . GLU A 1 81 ? -4.366 -14.257 1.620 1.00 87.19 81 GLU A N 1
ATOM 573 C CA . GLU A 1 81 ? -5.268 -14.385 2.763 1.00 87.19 81 GLU A CA 1
ATOM 574 C C . GLU A 1 81 ? -4.484 -14.421 4.080 1.00 87.19 81 GLU A C 1
ATOM 576 O O . GLU A 1 81 ? -4.822 -13.690 5.011 1.00 87.19 81 GLU A O 1
ATOM 581 N N . ALA A 1 82 ? -3.370 -15.156 4.139 1.00 90.12 82 ALA A N 1
ATOM 582 C CA . ALA A 1 82 ? -2.484 -15.154 5.303 1.00 90.12 82 ALA A CA 1
ATOM 583 C C . ALA A 1 82 ? -1.953 -13.744 5.626 1.00 90.12 82 ALA A C 1
ATOM 585 O O . ALA A 1 82 ? -1.930 -13.323 6.790 1.00 90.12 82 ALA A O 1
ATOM 586 N N . LEU A 1 83 ? -1.575 -12.975 4.598 1.00 90.81 83 LEU A N 1
ATOM 587 C CA . LEU A 1 83 ? -1.149 -11.585 4.753 1.00 90.81 83 LEU A CA 1
ATOM 588 C C . LEU A 1 83 ? -2.276 -10.698 5.295 1.00 90.81 83 LEU A C 1
ATOM 590 O O . LEU A 1 83 ? -2.033 -9.864 6.173 1.00 90.81 83 LEU A O 1
ATOM 594 N N . TYR A 1 84 ? -3.502 -10.886 4.801 1.00 93.44 84 TYR A N 1
ATOM 595 C CA . TYR A 1 84 ? -4.669 -10.148 5.271 1.00 93.44 84 TYR A CA 1
ATOM 596 C C . TYR A 1 84 ? -4.975 -10.436 6.743 1.00 93.44 84 TYR A C 1
ATOM 598 O O . TYR A 1 84 ? -5.085 -9.500 7.535 1.00 93.44 84 TYR A O 1
ATOM 606 N N . GLN A 1 85 ? -4.993 -11.706 7.148 1.00 93.00 85 GLN A N 1
ATOM 607 C CA . GLN A 1 85 ? -5.206 -12.092 8.547 1.00 93.00 85 GLN A CA 1
ATOM 608 C C . GLN A 1 85 ? -4.152 -11.474 9.477 1.00 93.00 85 GLN A C 1
ATOM 610 O O . GLN A 1 85 ? -4.468 -10.954 10.552 1.00 93.00 85 GLN A O 1
ATOM 615 N N . ARG A 1 86 ? -2.886 -11.439 9.041 1.00 93.62 86 ARG A N 1
ATOM 616 C CA . ARG A 1 86 ? -1.805 -10.791 9.795 1.00 93.62 86 ARG A CA 1
ATOM 617 C C . ARG A 1 86 ? -1.990 -9.274 9.894 1.00 93.62 86 ARG A C 1
ATOM 619 O O . ARG A 1 86 ? -1.714 -8.694 10.947 1.00 93.62 86 ARG A O 1
ATOM 626 N N . ALA A 1 87 ? -2.461 -8.632 8.825 1.00 93.88 87 ALA A N 1
ATOM 627 C CA . ALA A 1 87 ? -2.791 -7.211 8.823 1.00 93.88 87 ALA A CA 1
ATOM 628 C C . ALA A 1 87 ? -3.930 -6.898 9.801 1.00 93.88 87 ALA A C 1
ATOM 630 O O . ALA A 1 87 ? -3.772 -6.016 10.642 1.00 93.88 87 ALA A O 1
ATOM 631 N N . VAL A 1 88 ? -5.024 -7.660 9.765 1.00 93.44 88 VAL A N 1
ATOM 632 C CA . VAL A 1 88 ? -6.149 -7.520 10.704 1.00 93.44 88 VAL A CA 1
ATOM 633 C C . VAL A 1 88 ? -5.686 -7.686 12.148 1.00 93.44 88 VAL A C 1
ATOM 635 O O . VAL A 1 88 ? -5.981 -6.835 12.988 1.00 93.44 88 VAL A O 1
ATOM 638 N N . GLY A 1 89 ? -4.887 -8.717 12.435 1.00 92.50 89 GLY A N 1
ATOM 639 C CA . GLY A 1 89 ? -4.317 -8.925 13.766 1.00 92.50 89 GLY A CA 1
ATOM 640 C C . GLY A 1 89 ? -3.517 -7.716 14.257 1.00 92.50 89 GLY A C 1
ATOM 641 O O . GLY A 1 89 ? -3.679 -7.286 15.400 1.00 92.50 89 GLY A O 1
ATOM 642 N N . LEU A 1 90 ? -2.702 -7.103 13.392 1.00 92.50 90 LEU A N 1
ATOM 643 C CA . LEU A 1 90 ? -1.973 -5.872 13.718 1.00 92.50 90 LEU A CA 1
ATOM 644 C C . LEU A 1 90 ? -2.905 -4.681 13.954 1.00 92.50 90 LEU A C 1
ATOM 646 O O . LEU A 1 90 ? -2.685 -3.918 14.892 1.00 92.50 90 LEU A O 1
ATOM 650 N N . LEU A 1 91 ? -3.943 -4.508 13.139 1.00 91.75 91 LEU A N 1
ATOM 651 C CA . LEU A 1 91 ? -4.900 -3.411 13.290 1.00 91.75 91 LEU A CA 1
ATOM 652 C C . LEU A 1 91 ? -5.637 -3.505 14.629 1.00 91.75 91 LEU A C 1
ATOM 654 O O . LEU A 1 91 ? -5.648 -2.540 15.391 1.00 91.75 91 LEU A O 1
ATOM 658 N N . VAL A 1 92 ? -6.170 -4.683 14.956 1.00 90.75 92 VAL A N 1
ATOM 659 C CA . VAL A 1 92 ? -6.918 -4.923 16.200 1.00 90.75 92 VAL A CA 1
ATOM 660 C C . VAL A 1 92 ? -6.022 -4.780 17.433 1.00 90.75 92 VAL A C 1
ATOM 662 O O . VAL A 1 92 ? -6.435 -4.182 18.425 1.00 90.75 92 VAL A O 1
ATOM 665 N N . THR A 1 93 ? -4.783 -5.279 17.378 1.00 89.38 93 THR A N 1
ATOM 666 C CA . THR A 1 93 ? -3.849 -5.210 18.519 1.00 89.38 93 THR A CA 1
ATOM 667 C C . THR A 1 93 ? -3.282 -3.812 18.748 1.00 89.38 93 THR A C 1
ATOM 669 O O . THR A 1 93 ? -3.110 -3.398 19.892 1.00 89.38 93 THR A O 1
ATOM 672 N N . THR A 1 94 ? -2.978 -3.070 17.682 1.00 89.50 94 THR A N 1
ATOM 673 C CA . THR A 1 94 ? -2.341 -1.746 17.789 1.00 89.50 94 THR A CA 1
ATOM 674 C C . THR A 1 94 ? -3.350 -0.606 17.885 1.00 89.50 94 THR A C 1
ATOM 676 O O . THR A 1 94 ? -2.996 0.479 18.350 1.00 89.50 94 THR A O 1
ATOM 679 N N . GLY A 1 95 ? -4.581 -0.821 17.411 1.00 88.75 95 GLY A N 1
ATOM 680 C CA . GLY A 1 95 ? -5.603 0.213 17.263 1.00 88.75 95 GLY A CA 1
ATOM 681 C C . GLY A 1 95 ? -5.261 1.278 16.212 1.00 88.75 95 GLY A C 1
ATOM 682 O O . GLY A 1 95 ? -5.914 2.319 16.178 1.00 88.75 95 GLY A O 1
ATOM 683 N N . LYS A 1 96 ? -4.229 1.063 15.381 1.00 87.69 96 LYS A N 1
ATOM 684 C CA . LYS A 1 96 ? -3.733 2.037 14.397 1.00 87.69 96 LYS A CA 1
ATOM 685 C C . LYS A 1 96 ? -4.022 1.572 12.976 1.00 87.69 96 LYS A C 1
ATOM 687 O O . LYS A 1 96 ? -3.281 0.758 12.432 1.00 87.69 96 LYS A O 1
ATOM 692 N N . ALA A 1 97 ? -5.031 2.160 12.342 1.00 89.38 97 ALA A N 1
ATOM 693 C CA . ALA A 1 97 ? -5.359 1.894 10.946 1.00 89.38 97 ALA A CA 1
ATOM 694 C C . ALA A 1 97 ? -4.766 2.945 10.000 1.00 89.38 97 ALA A C 1
ATOM 696 O O . ALA A 1 97 ? -5.460 3.821 9.485 1.00 89.38 97 ALA A O 1
ATOM 697 N N . SER A 1 98 ? -3.453 2.857 9.763 1.00 89.12 98 SER A N 1
ATOM 698 C CA . SER A 1 98 ? -2.786 3.641 8.718 1.00 89.12 98 SER A CA 1
ATOM 699 C C . SER A 1 98 ? -2.004 2.758 7.749 1.00 89.12 98 SER A C 1
ATOM 701 O O . SER A 1 98 ? -1.378 1.771 8.138 1.00 89.12 98 SER A O 1
ATOM 703 N N . THR A 1 99 ? -1.993 3.154 6.476 1.00 90.12 99 THR A N 1
ATOM 704 C CA . THR A 1 99 ? -1.271 2.459 5.396 1.00 90.12 99 THR A CA 1
ATOM 705 C C . THR A 1 99 ? 0.224 2.345 5.698 1.00 90.12 99 THR A C 1
ATOM 707 O O . THR A 1 99 ? 0.804 1.264 5.630 1.00 90.12 99 THR A O 1
ATOM 710 N N . SER A 1 100 ? 0.830 3.439 6.163 1.00 88.81 100 SER A N 1
ATOM 711 C CA . SER A 1 100 ? 2.227 3.491 6.607 1.00 88.81 100 SER A CA 1
ATOM 712 C C . SER A 1 100 ? 2.531 2.572 7.796 1.00 88.81 100 SER A C 1
ATOM 714 O O . SER A 1 100 ? 3.665 2.118 7.954 1.00 88.81 100 SER A O 1
ATOM 716 N N . HIS A 1 101 ? 1.547 2.277 8.651 1.00 90.44 101 HIS A N 1
ATOM 717 C CA . HIS A 1 101 ? 1.750 1.381 9.784 1.00 90.44 101 HIS A CA 1
ATOM 718 C C . HIS A 1 101 ? 1.882 -0.068 9.317 1.00 90.44 101 HIS A C 1
ATOM 720 O O . HIS A 1 101 ? 2.851 -0.737 9.679 1.00 90.44 101 HIS A O 1
ATOM 726 N N . LEU A 1 102 ? 0.964 -0.522 8.458 1.00 91.25 102 LEU A N 1
ATOM 727 C CA . LEU A 1 102 ? 1.028 -1.861 7.872 1.00 91.25 102 LEU A CA 1
ATOM 728 C C . LEU A 1 102 ? 2.259 -2.040 6.984 1.00 91.25 102 LEU A C 1
ATOM 730 O O . LEU A 1 102 ? 2.931 -3.059 7.107 1.00 91.25 102 LEU A O 1
ATOM 734 N N . GLN A 1 103 ? 2.603 -1.039 6.167 1.00 89.56 103 GLN A N 1
ATOM 735 C CA . GLN A 1 103 ? 3.810 -1.049 5.335 1.00 89.56 103 GLN A CA 1
ATOM 736 C C . GLN A 1 103 ? 5.060 -1.399 6.154 1.00 89.56 103 GLN A C 1
ATOM 738 O O . GLN A 1 103 ? 5.759 -2.356 5.837 1.00 89.56 103 GLN A O 1
ATOM 743 N N . ASN A 1 104 ? 5.312 -0.664 7.242 1.00 91.50 104 ASN A N 1
ATOM 744 C CA . ASN A 1 104 ? 6.516 -0.847 8.058 1.00 91.50 104 ASN A CA 1
ATOM 745 C C . ASN A 1 104 ? 6.489 -2.129 8.902 1.00 91.50 104 ASN A C 1
ATOM 747 O O . ASN A 1 104 ? 7.538 -2.683 9.219 1.00 91.50 104 ASN A O 1
ATOM 751 N N . LYS A 1 105 ? 5.303 -2.588 9.321 1.00 92.19 105 LYS A N 1
ATOM 752 C CA . LYS A 1 105 ? 5.170 -3.776 10.180 1.00 92.19 105 LYS A CA 1
ATOM 753 C C . LYS A 1 105 ? 5.174 -5.087 9.408 1.00 92.19 105 LYS A C 1
ATOM 755 O O . LYS A 1 105 ? 5.664 -6.082 9.933 1.00 92.19 105 LYS A O 1
ATOM 760 N N . LEU A 1 106 ? 4.633 -5.086 8.196 1.00 88.00 106 LEU A N 1
ATOM 761 C CA . LEU A 1 106 ? 4.560 -6.261 7.331 1.00 88.00 106 LEU A CA 1
ATOM 762 C C . LEU A 1 106 ? 5.647 -6.267 6.252 1.00 88.00 106 LEU A C 1
ATOM 764 O O . LEU A 1 106 ? 5.772 -7.265 5.555 1.00 88.00 106 LEU A O 1
ATOM 768 N N . MET A 1 107 ? 6.435 -5.190 6.132 1.00 88.12 107 MET A N 1
ATOM 769 C CA . MET A 1 107 ? 7.452 -5.007 5.087 1.00 88.12 107 MET A CA 1
ATOM 770 C C . MET A 1 107 ? 6.873 -5.189 3.674 1.00 88.12 107 MET A C 1
ATOM 772 O O . MET A 1 107 ? 7.485 -5.794 2.800 1.00 88.12 107 MET A O 1
ATOM 776 N N . ILE A 1 108 ? 5.667 -4.660 3.459 1.00 86.19 108 ILE A N 1
ATOM 777 C CA . ILE A 1 108 ? 4.934 -4.741 2.189 1.00 86.19 108 ILE A CA 1
ATOM 778 C C . ILE A 1 108 ? 4.951 -3.408 1.446 1.00 86.19 108 ILE A C 1
ATOM 780 O O . ILE A 1 108 ? 5.141 -2.353 2.042 1.00 86.19 108 ILE A O 1
ATOM 784 N N . ARG A 1 109 ? 4.685 -3.432 0.136 1.00 84.06 109 ARG A N 1
ATOM 785 C CA . ARG A 1 109 ? 4.548 -2.211 -0.677 1.00 84.06 109 ARG A CA 1
ATOM 786 C C . ARG A 1 109 ? 3.392 -1.329 -0.181 1.00 84.06 109 ARG A C 1
ATOM 788 O O . ARG A 1 109 ? 2.367 -1.841 0.266 1.00 84.06 109 ARG A O 1
ATOM 795 N N . TYR A 1 110 ? 3.521 -0.007 -0.337 1.00 83.75 110 TYR A N 1
ATOM 796 C CA . TYR A 1 110 ? 2.510 0.964 0.113 1.00 83.75 110 TYR A CA 1
ATOM 797 C C . TYR A 1 110 ? 1.118 0.696 -0.482 1.00 83.75 110 TYR A C 1
ATOM 799 O O . TYR A 1 110 ? 0.136 0.641 0.253 1.00 83.75 110 TYR A O 1
ATOM 807 N N . ASN A 1 111 ? 1.035 0.451 -1.793 1.00 83.56 111 ASN A N 1
ATOM 808 C CA . ASN A 1 111 ? -0.235 0.167 -2.475 1.00 83.56 111 ASN A CA 1
ATOM 809 C C . ASN A 1 111 ? -0.890 -1.123 -1.968 1.00 83.56 111 ASN A C 1
ATOM 811 O O . ASN A 1 111 ? -2.109 -1.194 -1.844 1.00 83.56 111 ASN A O 1
ATOM 815 N N . LEU A 1 112 ? -0.080 -2.133 -1.628 1.00 86.38 112 LEU A N 1
ATOM 816 C CA . LEU A 1 112 ? -0.588 -3.365 -1.033 1.00 86.38 112 LEU A CA 1
ATOM 817 C C . LEU A 1 112 ? -1.147 -3.090 0.368 1.00 86.38 112 LEU A C 1
ATOM 819 O O . LEU A 1 112 ? -2.254 -3.516 0.673 1.00 86.38 112 LEU A O 1
ATOM 823 N N . ALA A 1 113 ? -0.438 -2.310 1.187 1.00 89.38 113 ALA A N 1
ATOM 824 C CA . ALA A 1 113 ? -0.937 -1.876 2.491 1.00 89.38 113 ALA A CA 1
ATOM 825 C C . ALA A 1 113 ? -2.240 -1.063 2.388 1.00 89.38 113 ALA A C 1
ATOM 827 O O . ALA A 1 113 ? -3.133 -1.250 3.209 1.00 89.38 113 ALA A O 1
ATOM 828 N N . ALA A 1 114 ? -2.368 -0.191 1.383 1.00 89.81 114 ALA A N 1
ATOM 829 C CA . ALA A 1 114 ? -3.593 0.561 1.116 1.00 89.81 114 ALA A CA 1
ATOM 830 C C . ALA A 1 114 ? -4.773 -0.363 0.789 1.00 89.81 114 ALA A C 1
ATOM 832 O O . ALA A 1 114 ? -5.790 -0.294 1.473 1.00 89.81 114 ALA A O 1
ATOM 833 N N . ARG A 1 115 ? -4.587 -1.307 -0.143 1.00 90.62 115 ARG A N 1
ATOM 834 C CA . ARG A 1 115 ? -5.600 -2.316 -0.498 1.00 90.62 115 ARG A CA 1
ATOM 835 C C . ARG A 1 115 ? -6.029 -3.173 0.698 1.00 90.62 115 ARG A C 1
ATOM 837 O O . ARG A 1 115 ? -7.203 -3.494 0.836 1.00 90.62 115 ARG A O 1
ATOM 844 N N . LEU A 1 116 ? -5.099 -3.539 1.586 1.00 92.00 116 LEU A N 1
ATOM 845 C CA . LEU A 1 116 ? -5.432 -4.284 2.810 1.00 92.00 116 LEU A CA 1
ATOM 846 C C . LEU A 1 116 ? -6.286 -3.454 3.779 1.00 92.00 116 LEU A C 1
ATOM 848 O O . LEU A 1 116 ? -7.177 -4.001 4.422 1.00 92.00 116 LEU A O 1
ATOM 852 N N . ILE A 1 117 ? -6.023 -2.148 3.888 1.00 91.19 117 ILE A N 1
ATOM 853 C CA . ILE A 1 117 ? -6.807 -1.239 4.736 1.00 91.19 117 ILE A CA 1
ATOM 854 C C . ILE A 1 117 ? -8.201 -1.005 4.128 1.00 91.19 117 ILE A C 1
ATOM 856 O O . ILE A 1 117 ? -9.165 -0.923 4.881 1.00 91.19 117 ILE A O 1
ATOM 860 N N . GLU A 1 118 ? -8.315 -0.907 2.802 1.00 91.06 118 GLU A N 1
ATOM 861 C CA . GLU A 1 118 ? -9.600 -0.822 2.088 1.00 91.06 118 GLU A CA 1
ATOM 862 C C . GLU A 1 118 ? -10.438 -2.083 2.312 1.00 91.06 118 GLU A C 1
ATOM 864 O O . GLU A 1 118 ? -11.571 -1.986 2.767 1.00 91.06 118 GLU A O 1
ATOM 869 N N . ARG A 1 119 ? -9.849 -3.274 2.141 1.00 92.81 119 ARG A N 1
ATOM 870 C CA . ARG A 1 119 ? -10.538 -4.536 2.452 1.00 92.81 119 ARG A CA 1
ATOM 871 C C . ARG A 1 119 ? -10.983 -4.606 3.918 1.00 92.81 119 ARG A C 1
ATOM 873 O O . ARG A 1 119 ? -12.092 -5.032 4.208 1.00 92.81 119 ARG A O 1
ATOM 880 N N . ALA A 1 120 ? -10.140 -4.149 4.846 1.00 91.75 120 ALA A N 1
ATOM 881 C CA . ALA A 1 120 ? -10.490 -4.094 6.265 1.00 91.75 120 ALA A CA 1
ATOM 882 C C . ALA A 1 120 ? -11.596 -3.066 6.580 1.00 91.75 120 ALA A C 1
ATOM 884 O O . ALA A 1 120 ? -12.283 -3.195 7.592 1.00 91.75 120 ALA A O 1
ATOM 885 N N . GLU A 1 121 ? -11.764 -2.034 5.753 1.00 91.19 121 GLU A N 1
ATOM 886 C CA . GLU A 1 121 ? -12.892 -1.101 5.833 1.00 91.19 121 GLU A CA 1
ATOM 887 C C . GLU A 1 121 ? -14.183 -1.760 5.332 1.00 91.19 121 GLU A C 1
ATOM 889 O O . GLU A 1 121 ? -15.198 -1.679 6.023 1.00 91.19 121 GLU A O 1
ATOM 894 N N . ASP A 1 122 ? -14.125 -2.462 4.196 1.00 90.12 122 ASP A N 1
ATOM 895 C CA . ASP A 1 122 ? -15.260 -3.208 3.635 1.00 90.12 122 ASP A CA 1
ATOM 896 C C . ASP A 1 122 ? -15.765 -4.294 4.600 1.00 90.12 122 ASP A C 1
ATOM 898 O O . ASP A 1 122 ? -16.971 -4.461 4.784 1.00 90.12 122 ASP A O 1
ATOM 902 N N . ASP A 1 123 ? -14.843 -4.965 5.297 1.00 90.00 123 ASP A N 1
ATOM 903 C CA . ASP A 1 123 ? -15.145 -5.967 6.326 1.00 90.00 123 ASP A CA 1
ATOM 904 C C . ASP A 1 123 ? -15.588 -5.345 7.673 1.00 90.00 123 ASP A C 1
ATOM 906 O O . ASP A 1 123 ? -15.875 -6.060 8.636 1.00 90.00 123 ASP A O 1
ATOM 910 N N . GLY A 1 124 ? -15.638 -4.012 7.785 1.00 89.06 124 GLY A N 1
ATOM 911 C CA . GLY A 1 124 ? -16.103 -3.299 8.982 1.00 89.06 124 GLY A CA 1
ATOM 912 C C . GLY A 1 124 ? -15.123 -3.301 10.164 1.00 89.06 124 GLY A C 1
ATOM 913 O O . GLY A 1 124 ? -15.496 -2.979 11.294 1.00 89.06 124 GLY A O 1
ATOM 914 N N . ILE A 1 125 ? -13.859 -3.649 9.928 1.00 89.62 125 ILE A N 1
ATOM 915 C CA . ILE A 1 125 ? -12.787 -3.676 10.935 1.00 89.62 125 ILE A CA 1
ATOM 916 C C . ILE A 1 125 ? -12.257 -2.259 11.183 1.00 89.62 125 ILE A C 1
ATOM 918 O O . ILE A 1 125 ? -11.917 -1.894 12.313 1.00 89.62 125 ILE A O 1
ATOM 922 N N . VAL A 1 126 ? -12.190 -1.458 10.121 1.00 91.56 126 VAL A N 1
ATOM 923 C CA . VAL A 1 126 ? -11.626 -0.106 10.093 1.00 91.56 126 VAL A CA 1
ATOM 924 C C . VAL A 1 126 ? -12.699 0.902 9.679 1.00 91.56 126 VAL A C 1
ATOM 926 O O . VAL A 1 126 ? -13.559 0.612 8.857 1.00 91.56 126 VAL A O 1
ATOM 929 N N . SER A 1 127 ? -12.662 2.106 10.247 1.00 88.62 127 SER A N 1
ATOM 930 C CA . SER A 1 127 ? -13.576 3.184 9.883 1.00 88.62 127 SER A CA 1
ATOM 931 C C . SER A 1 127 ? -13.253 3.779 8.520 1.00 88.62 127 SER A C 1
ATOM 933 O O . SER A 1 127 ? -12.113 3.749 8.049 1.00 88.62 127 SER A O 1
ATOM 935 N N . ARG A 1 128 ? -14.240 4.481 7.959 1.00 86.25 128 ARG A N 1
ATOM 936 C CA . ARG A 1 128 ? -13.995 5.415 6.860 1.00 86.25 128 ARG A CA 1
ATOM 937 C C . ARG A 1 128 ? -12.867 6.391 7.216 1.00 86.25 128 ARG A C 1
ATOM 939 O O . ARG A 1 128 ? -12.737 6.769 8.391 1.00 86.25 128 ARG A O 1
ATOM 946 N N . PRO A 1 129 ? -12.067 6.824 6.230 1.00 83.12 129 PRO A N 1
ATOM 947 C CA . PRO A 1 129 ? -11.077 7.868 6.434 1.00 83.12 129 PRO A CA 1
ATOM 948 C C . PRO A 1 129 ? -11.746 9.167 6.881 1.00 83.12 129 PRO A C 1
ATOM 950 O O . PRO A 1 129 ? -12.749 9.606 6.321 1.00 83.12 129 PRO A O 1
ATOM 953 N N . ASN A 1 130 ? -11.170 9.800 7.897 1.00 79.31 130 ASN A N 1
ATOM 954 C CA . ASN A 1 130 ? -11.535 11.158 8.271 1.00 79.31 130 ASN A CA 1
ATOM 955 C C . ASN A 1 130 ? -10.946 12.178 7.276 1.00 79.31 130 ASN A C 1
ATOM 957 O O . ASN A 1 130 ? -10.173 11.821 6.388 1.00 79.31 130 ASN A O 1
ATOM 961 N N . GLY A 1 131 ? -11.263 13.467 7.440 1.00 69.00 131 GLY A N 1
ATOM 962 C CA . GLY A 1 131 ? -10.792 14.538 6.543 1.00 69.00 131 GLY A CA 1
ATOM 963 C C . GLY A 1 131 ? -9.265 14.718 6.454 1.00 69.00 131 GLY A C 1
ATOM 964 O O . GLY A 1 131 ? -8.796 15.497 5.635 1.00 69.00 131 GLY A O 1
ATOM 965 N N . VAL A 1 132 ? -8.486 13.998 7.270 1.00 75.00 132 VAL A N 1
ATOM 966 C CA . VAL A 1 132 ? -7.010 13.979 7.258 1.00 75.00 132 VAL A CA 1
ATOM 967 C C . VAL A 1 132 ? -6.476 12.600 6.821 1.00 75.00 132 VAL A C 1
ATOM 969 O O . VAL A 1 132 ? -5.288 12.310 6.946 1.00 75.00 132 VAL A O 1
ATOM 972 N N . GLY A 1 133 ? -7.349 11.709 6.339 1.00 69.94 133 GLY A N 1
ATOM 973 C CA . GLY A 1 133 ? -7.004 10.365 5.872 1.00 69.94 133 GLY A CA 1
ATOM 974 C C . GLY A 1 133 ? -6.686 9.353 6.978 1.00 69.94 133 GLY A C 1
ATOM 975 O O . GLY A 1 133 ? -6.193 8.266 6.680 1.00 69.94 133 GLY A O 1
ATOM 976 N N . ARG A 1 134 ? -6.941 9.672 8.255 1.00 74.81 134 ARG A N 1
ATOM 977 C CA . ARG A 1 134 ? -6.782 8.710 9.359 1.00 74.81 134 ARG A CA 1
ATOM 978 C C . ARG A 1 134 ? -8.033 7.854 9.496 1.00 74.81 134 ARG A C 1
ATOM 980 O O . ARG A 1 134 ? -9.140 8.341 9.277 1.00 74.81 134 ARG A O 1
ATOM 987 N N . ARG A 1 135 ? -7.843 6.602 9.902 1.00 85.25 135 ARG A N 1
ATOM 988 C CA . ARG A 1 135 ? -8.920 5.651 10.167 1.00 85.25 135 ARG A CA 1
ATOM 989 C C . ARG A 1 135 ? -8.796 5.122 11.593 1.00 85.25 135 ARG A C 1
ATOM 991 O O . ARG A 1 135 ? -7.681 4.953 12.095 1.00 85.25 135 ARG A O 1
ATOM 998 N N . ASP A 1 136 ? -9.932 4.862 12.221 1.00 85.62 136 ASP A N 1
ATOM 999 C CA . ASP A 1 136 ? -10.024 4.263 13.548 1.00 85.62 136 ASP A CA 1
ATOM 1000 C C . ASP A 1 136 ? -10.372 2.777 13.427 1.00 85.62 136 ASP A C 1
ATOM 1002 O O . ASP A 1 136 ? -11.091 2.363 12.522 1.00 85.62 136 ASP A O 1
ATOM 1006 N N . VAL A 1 137 ? -9.865 1.954 14.342 1.00 87.56 137 VAL A N 1
ATOM 1007 C CA . VAL A 1 137 ? -10.202 0.524 14.382 1.00 87.56 137 VAL A CA 1
ATOM 1008 C C . VAL A 1 137 ? -11.501 0.345 15.169 1.00 87.56 137 VAL A C 1
ATOM 1010 O O . VAL A 1 137 ? -11.569 0.700 16.352 1.00 87.56 137 VAL A O 1
ATOM 1013 N N . ILE A 1 138 ? -12.526 -0.182 14.493 1.00 84.25 138 ILE A N 1
ATOM 1014 C CA . ILE A 1 138 ? -13.885 -0.376 15.017 1.00 84.25 138 ILE A CA 1
ATOM 1015 C C . ILE A 1 138 ? -13.938 -1.646 15.869 1.00 84.25 138 IL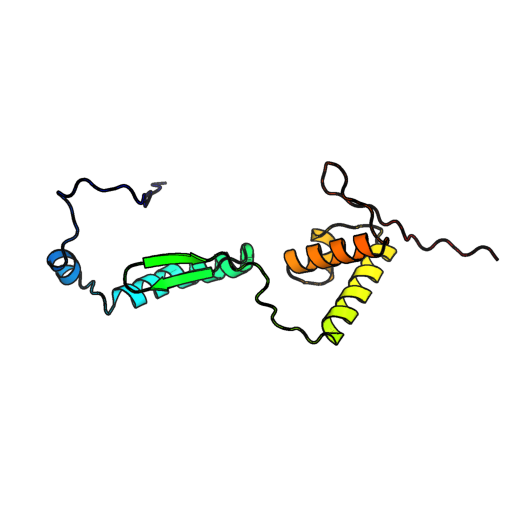E A C 1
ATOM 1017 O O . ILE A 1 138 ? -14.436 -1.619 16.996 1.00 84.25 138 ILE A O 1
ATOM 1021 N N . LEU A 1 139 ? -13.361 -2.744 15.371 1.00 73.38 139 LEU A N 1
ATOM 1022 C CA . LEU A 1 139 ? -13.209 -3.982 16.132 1.00 73.38 139 LEU A CA 1
ATOM 1023 C C . LEU A 1 139 ? -12.066 -3.835 17.138 1.00 73.38 139 LEU A C 1
ATOM 1025 O O . LEU A 1 139 ? -10.945 -4.286 16.923 1.00 73.38 139 LEU A O 1
ATOM 1029 N N . ARG A 1 140 ? -12.345 -3.205 18.276 1.00 59.94 140 ARG A N 1
ATOM 1030 C CA . ARG A 1 140 ? -11.573 -3.473 19.492 1.00 59.94 140 ARG A CA 1
ATOM 1031 C C . ARG A 1 140 ? -12.232 -4.672 20.137 1.00 59.94 140 ARG A C 1
ATOM 1033 O O . ARG A 1 140 ? -13.444 -4.632 20.311 1.00 59.94 140 ARG A O 1
ATOM 1040 N N . SER A 1 141 ? -11.456 -5.709 20.456 1.00 47.56 141 SER A N 1
ATOM 1041 C CA . SER A 1 141 ? -11.898 -6.836 21.285 1.00 47.56 141 SER A CA 1
ATOM 1042 C C . SER A 1 141 ? -12.772 -6.309 22.428 1.00 47.56 141 SER A C 1
ATOM 1044 O O . SER A 1 141 ? -12.274 -5.719 23.387 1.00 47.56 141 SER A O 1
ATOM 1046 N N . GLN A 1 142 ? -14.091 -6.409 22.267 1.00 40.19 142 GLN A N 1
ATOM 1047 C CA . GLN A 1 142 ? -15.030 -6.159 23.344 1.00 40.19 142 GLN A CA 1
ATOM 1048 C C . GLN A 1 142 ? -14.952 -7.429 24.186 1.00 40.19 142 GLN A C 1
ATOM 1050 O O . GLN A 1 142 ? -15.179 -8.510 23.635 1.00 40.19 142 GLN A O 1
ATOM 1055 N N . PRO A 1 143 ? -14.604 -7.355 25.483 1.00 41.47 143 PRO A N 1
ATOM 1056 C CA . PRO A 1 143 ? -14.738 -8.520 26.334 1.00 41.47 143 PRO A CA 1
ATOM 1057 C C . PRO A 1 143 ? -16.216 -8.904 26.308 1.00 41.47 143 PRO A C 1
ATOM 1059 O O . PRO A 1 143 ? -17.078 -8.122 26.716 1.00 41.47 143 PRO A O 1
ATOM 1062 N N . VAL A 1 144 ? -16.505 -10.083 25.761 1.00 44.81 144 VAL A N 1
ATOM 1063 C CA . VAL A 1 144 ? -17.846 -10.657 25.763 1.00 44.81 144 VAL A CA 1
ATOM 1064 C C . VAL A 1 144 ? -18.209 -10.848 27.232 1.00 44.81 144 VAL A C 1
ATOM 1066 O O . VAL A 1 144 ? -17.676 -11.734 27.895 1.00 44.81 144 VAL A O 1
ATOM 1069 N N . LYS A 1 145 ? -19.040 -9.957 27.783 1.00 42.56 145 LYS A N 1
ATOM 1070 C CA . LYS A 1 145 ? -19.679 -10.207 29.074 1.00 42.56 145 LYS A CA 1
ATOM 1071 C C . LYS A 1 145 ? -20.687 -11.327 28.850 1.00 42.56 145 LYS A C 1
ATOM 1073 O O . LYS A 1 145 ? -21.676 -11.140 28.143 1.00 42.56 145 LYS A O 1
ATOM 1078 N N . SER A 1 146 ? -20.422 -12.478 29.442 1.00 44.00 146 SER A N 1
ATOM 1079 C CA . SER A 1 146 ? -21.404 -13.521 29.727 1.00 44.00 146 SER A CA 1
ATOM 1080 C C . SER A 1 146 ? -21.191 -13.972 31.159 1.00 44.00 146 SER A C 1
ATOM 1082 O O . SER A 1 146 ? -20.008 -14.075 31.557 1.00 44.00 146 SER A O 1
#

pLDDT: mean 70.93, std 18.38, range [22.05, 93.88]